Protein AF-A0A8J2VQU8-F1 (afdb_monomer_lite)

Radius of gyration: 18.58 Å; chains: 1; bounding box: 43×17×54 Å

Structure (mmCIF, N/CA/C/O backbone):
data_AF-A0A8J2VQU8-F1
#
_entry.id   AF-A0A8J2VQU8-F1
#
loop_
_atom_site.group_PDB
_atom_site.id
_atom_site.type_symbol
_atom_site.label_atom_id
_atom_site.label_alt_id
_atom_site.label_comp_id
_atom_site.label_asym_id
_atom_site.label_entity_id
_atom_site.label_seq_id
_atom_site.pdbx_PDB_ins_code
_atom_site.Cartn_x
_atom_site.Cartn_y
_atom_site.Cartn_z
_atom_site.occupancy
_atom_site.B_iso_or_equiv
_atom_site.auth_seq_id
_atom_site.auth_comp_id
_atom_site.auth_asym_id
_atom_site.auth_atom_id
_atom_site.pdbx_PDB_model_num
ATOM 1 N N . MET A 1 1 ? -9.432 -4.943 34.574 1.00 45.69 1 MET A N 1
ATOM 2 C CA . MET A 1 1 ? -10.184 -4.774 33.305 1.00 45.69 1 MET A CA 1
ATOM 3 C C . MET A 1 1 ? -10.048 -3.380 32.673 1.00 45.69 1 MET A C 1
ATOM 5 O O . MET A 1 1 ? -9.874 -3.317 31.466 1.00 45.69 1 MET A O 1
ATOM 9 N N . ALA A 1 2 ? -10.013 -2.275 33.435 1.00 52.12 2 ALA A N 1
ATOM 10 C CA . ALA A 1 2 ? -9.896 -0.908 32.885 1.00 52.12 2 ALA A CA 1
ATOM 11 C C . ALA A 1 2 ? -8.563 -0.553 32.175 1.00 52.12 2 ALA A C 1
ATOM 13 O O . ALA A 1 2 ? -8.515 0.396 31.399 1.00 52.12 2 ALA A O 1
ATOM 14 N N . ARG A 1 3 ? -7.468 -1.291 32.424 1.00 53.50 3 ARG A N 1
ATOM 15 C CA . ARG A 1 3 ? -6.201 -1.103 31.688 1.00 53.50 3 ARG A CA 1
ATOM 16 C C . ARG A 1 3 ? -6.260 -1.700 30.281 1.00 53.50 3 ARG A C 1
ATOM 18 O O . ARG A 1 3 ? -5.823 -1.051 29.340 1.00 53.50 3 ARG A O 1
ATOM 25 N N . ALA A 1 4 ? -6.856 -2.885 30.128 1.00 54.25 4 ALA A N 1
ATOM 26 C CA . ALA A 1 4 ? -6.958 -3.563 28.836 1.00 54.25 4 ALA A CA 1
ATOM 27 C C . ALA A 1 4 ? -7.749 -2.730 27.812 1.00 54.25 4 ALA A C 1
ATOM 29 O O . ALA A 1 4 ? -7.324 -2.609 26.670 1.00 54.25 4 ALA A O 1
ATOM 30 N N . SER A 1 5 ? -8.826 -2.055 28.237 1.00 59.69 5 SER A N 1
ATOM 31 C CA . SER A 1 5 ? -9.636 -1.197 27.358 1.00 59.69 5 SER A CA 1
ATOM 32 C C . SER A 1 5 ? -8.891 0.020 26.790 1.00 59.69 5 SER A C 1
ATOM 34 O O . SER A 1 5 ? -9.299 0.530 25.752 1.00 59.69 5 SER A O 1
ATOM 36 N N . ARG A 1 6 ? -7.792 0.469 27.418 1.00 62.84 6 ARG A N 1
ATOM 37 C CA . ARG A 1 6 ? -6.920 1.536 26.885 1.00 62.84 6 ARG A CA 1
ATOM 38 C C . ARG A 1 6 ? -5.767 1.014 26.029 1.00 62.84 6 ARG A C 1
ATOM 40 O O . ARG A 1 6 ? -5.268 1.751 25.187 1.00 62.84 6 ARG A O 1
ATOM 47 N N . VAL A 1 7 ? -5.355 -0.239 26.216 1.00 70.81 7 VAL A N 1
ATOM 48 C CA . VAL A 1 7 ? -4.260 -0.847 25.441 1.00 70.81 7 VAL A CA 1
ATOM 49 C C . VAL A 1 7 ? -4.698 -1.123 24.001 1.00 70.81 7 VAL A C 1
ATOM 51 O O . VAL A 1 7 ? -3.955 -0.818 23.075 1.00 70.81 7 VAL A O 1
ATOM 54 N N . TYR A 1 8 ? -5.925 -1.614 23.796 1.00 73.00 8 TYR A N 1
ATOM 55 C CA . TYR A 1 8 ? -6.462 -1.892 22.457 1.00 73.00 8 TYR A CA 1
ATOM 56 C C . TYR A 1 8 ? -6.449 -0.692 21.490 1.00 73.00 8 TYR A C 1
ATOM 58 O O . TYR A 1 8 ? -5.938 -0.854 20.383 1.00 73.00 8 TYR A O 1
ATOM 66 N N . PRO A 1 9 ? -6.946 0.510 21.852 1.00 76.00 9 PRO A N 1
ATOM 67 C CA . PRO A 1 9 ? -6.907 1.657 20.945 1.00 76.00 9 PRO A CA 1
ATOM 68 C C . PRO A 1 9 ? -5.481 2.147 20.660 1.00 76.00 9 PRO A C 1
ATOM 70 O O . PRO A 1 9 ? -5.199 2.541 19.533 1.00 76.00 9 PRO A O 1
ATOM 73 N N . ALA A 1 10 ? -4.567 2.083 21.635 1.00 80.44 10 ALA A N 1
ATOM 74 C CA . ALA A 1 10 ? -3.169 2.465 21.427 1.00 80.44 10 ALA A CA 1
ATOM 75 C C . ALA A 1 10 ? -2.445 1.505 20.467 1.00 80.44 10 ALA A C 1
ATOM 77 O O . ALA A 1 10 ? -1.717 1.941 19.577 1.00 80.44 10 ALA A O 1
ATOM 78 N N . LEU A 1 11 ? -2.688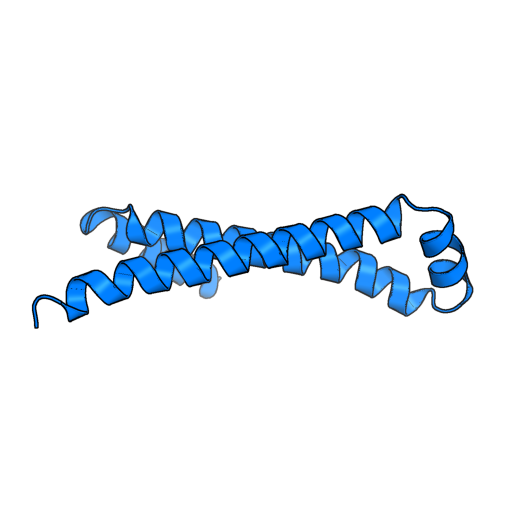 0.201 20.615 1.00 82.75 11 LEU A N 1
ATOM 79 C CA . LEU A 1 11 ? -2.113 -0.837 19.762 1.00 82.75 11 LEU A CA 1
ATOM 80 C C . LEU A 1 11 ? -2.663 -0.735 18.331 1.00 82.75 11 LEU A C 1
ATOM 82 O O . LEU A 1 11 ? -1.898 -0.787 17.371 1.00 82.75 11 LEU A O 1
ATOM 86 N N . LEU A 1 12 ? -3.970 -0.493 18.185 1.00 83.19 12 LEU A N 1
ATOM 87 C CA . LEU A 1 12 ? -4.604 -0.283 16.884 1.00 83.19 12 LEU A CA 1
ATOM 88 C C . LEU A 1 12 ? -4.041 0.954 16.178 1.00 83.19 12 LEU A C 1
ATOM 90 O O . LEU A 1 12 ? -3.745 0.888 14.991 1.00 83.19 12 LEU A O 1
ATOM 94 N N . LEU A 1 13 ? -3.820 2.052 16.905 1.00 84.88 13 LEU A N 1
ATOM 95 C CA . LEU A 1 13 ? -3.211 3.264 16.356 1.00 84.88 13 LEU A CA 1
ATOM 96 C C . LEU A 1 13 ? -1.758 3.019 15.923 1.00 84.88 13 LEU A C 1
ATOM 98 O O . LEU A 1 13 ? -1.372 3.450 14.841 1.00 84.88 13 LEU A O 1
ATOM 102 N N . HIS A 1 14 ? -0.979 2.272 16.710 1.00 87.00 14 HIS A N 1
ATOM 103 C CA . HIS A 1 14 ? 0.393 1.903 16.356 1.00 87.00 14 HIS A CA 1
ATOM 104 C C . HIS A 1 14 ? 0.459 1.044 15.084 1.00 87.00 14 HIS A C 1
ATOM 106 O O . HIS A 1 14 ? 1.205 1.375 14.165 1.00 87.00 14 HIS A O 1
ATOM 112 N N . ILE A 1 15 ? -0.367 -0.006 14.989 1.00 87.38 15 ILE A N 1
ATOM 113 C CA . ILE A 1 15 ? -0.480 -0.831 13.773 1.00 87.38 15 ILE A CA 1
ATOM 114 C C . ILE A 1 15 ? -0.886 0.037 12.582 1.00 87.38 15 ILE A C 1
ATOM 116 O O . ILE A 1 15 ? -0.326 -0.100 11.496 1.00 87.38 15 ILE A O 1
ATOM 120 N N . ASN A 1 16 ? -1.832 0.954 12.784 1.00 88.31 16 ASN A N 1
ATOM 121 C CA . ASN A 1 16 ? -2.304 1.827 11.721 1.00 88.31 16 ASN A CA 1
ATOM 122 C C . ASN A 1 16 ? -1.199 2.752 11.193 1.00 88.31 16 ASN A C 1
ATOM 124 O O . ASN A 1 16 ? -1.080 2.985 9.994 1.00 88.31 16 ASN A O 1
ATOM 128 N N . LEU A 1 17 ? -0.348 3.237 12.092 1.00 89.69 17 LEU A N 1
ATOM 129 C CA . LEU A 1 17 ? 0.790 4.081 11.751 1.00 89.69 17 LEU A CA 1
ATOM 130 C C . LEU A 1 17 ? 1.845 3.300 10.952 1.00 89.69 17 LEU A C 1
ATOM 132 O O . LEU A 1 17 ? 2.356 3.806 9.953 1.00 89.69 17 LEU A O 1
ATOM 136 N N . LEU A 1 18 ? 2.106 2.043 11.327 1.00 91.50 18 LEU A N 1
ATOM 137 C CA . LEU A 1 18 ? 2.967 1.144 10.553 1.00 91.50 18 LEU A CA 1
ATOM 138 C C . LEU A 1 18 ? 2.387 0.864 9.160 1.00 91.50 18 LEU A C 1
ATOM 140 O O . LEU A 1 18 ? 3.121 0.920 8.176 1.00 91.50 18 LEU A O 1
ATOM 144 N N . LEU A 1 19 ? 1.077 0.621 9.054 1.00 89.12 19 LEU A N 1
ATOM 145 C CA . LEU A 1 19 ? 0.396 0.410 7.771 1.00 89.12 19 LEU A CA 1
ATOM 146 C C . LEU A 1 19 ? 0.579 1.605 6.829 1.00 89.12 19 LEU A C 1
ATOM 148 O O . LEU A 1 19 ? 0.940 1.413 5.669 1.00 89.12 19 LEU A O 1
ATOM 152 N N . VAL A 1 20 ? 0.396 2.831 7.327 1.00 91.06 20 VAL A N 1
ATOM 153 C CA . VAL A 1 20 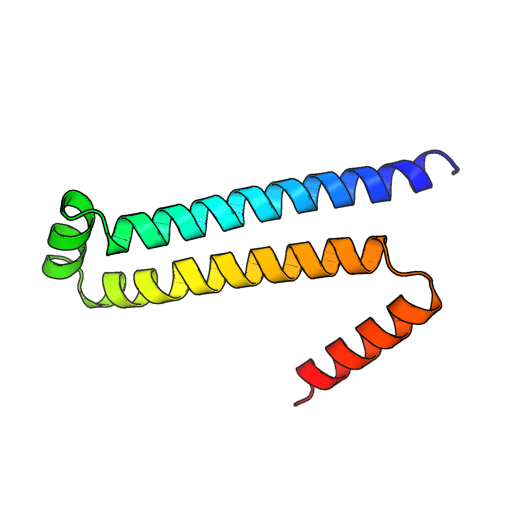? 0.603 4.057 6.536 1.00 91.06 20 VAL A CA 1
ATOM 154 C C . VAL A 1 20 ? 2.064 4.207 6.110 1.00 91.06 20 VAL A C 1
ATOM 156 O O . VAL A 1 20 ? 2.324 4.563 4.961 1.00 91.06 20 VAL A O 1
ATOM 159 N N . LEU A 1 21 ? 3.019 3.901 6.992 1.00 93.81 21 LEU A N 1
ATOM 160 C CA . LEU A 1 21 ? 4.446 3.949 6.669 1.00 93.81 21 LEU A CA 1
ATOM 161 C C . LEU A 1 21 ? 4.799 2.982 5.529 1.00 93.81 21 LEU A C 1
ATOM 163 O O . LEU A 1 21 ? 5.437 3.384 4.556 1.00 93.81 21 LEU A O 1
ATOM 167 N N . PHE A 1 22 ? 4.353 1.726 5.619 1.00 91.00 22 PHE A N 1
ATOM 168 C CA . PHE A 1 22 ? 4.583 0.729 4.571 1.00 91.00 22 PHE A CA 1
ATOM 169 C C . PHE A 1 22 ? 3.885 1.097 3.263 1.00 91.00 22 PHE A C 1
ATOM 171 O O . PHE A 1 22 ? 4.476 0.952 2.193 1.00 91.00 22 PHE A O 1
ATOM 178 N N . ALA A 1 23 ? 2.663 1.620 3.336 1.00 90.81 23 ALA A N 1
ATOM 179 C CA . ALA A 1 23 ? 1.943 2.096 2.165 1.00 90.81 23 ALA A CA 1
ATOM 180 C C . ALA A 1 23 ? 2.698 3.235 1.460 1.00 90.81 23 ALA A C 1
ATOM 182 O O . ALA A 1 23 ? 2.888 3.197 0.244 1.00 90.81 23 ALA A O 1
ATOM 183 N N . GLY A 1 24 ? 3.202 4.209 2.225 1.00 89.19 24 GLY A N 1
ATOM 184 C CA . GLY A 1 24 ? 4.039 5.292 1.713 1.00 89.19 24 GLY A CA 1
ATOM 185 C C . GLY A 1 24 ? 5.331 4.781 1.076 1.00 89.19 24 GLY A C 1
ATOM 186 O O . GLY A 1 24 ? 5.681 5.211 -0.021 1.00 89.19 24 GLY A O 1
ATOM 187 N N . ALA A 1 25 ? 6.003 3.812 1.703 1.00 90.69 25 ALA A N 1
ATOM 188 C CA . ALA A 1 25 ? 7.201 3.186 1.148 1.00 90.69 25 ALA A CA 1
ATOM 189 C C . ALA A 1 25 ? 6.918 2.460 -0.178 1.00 90.69 25 ALA A C 1
ATOM 191 O O . ALA A 1 25 ? 7.687 2.608 -1.131 1.00 90.69 25 ALA A O 1
ATOM 192 N N . MET A 1 26 ? 5.801 1.730 -0.286 1.00 89.50 26 MET A N 1
ATOM 193 C CA . MET A 1 26 ? 5.399 1.089 -1.543 1.00 89.50 26 MET A CA 1
ATOM 194 C C . MET A 1 26 ? 5.109 2.112 -2.641 1.00 89.50 26 MET A C 1
ATOM 196 O O . MET A 1 26 ? 5.572 1.940 -3.767 1.00 89.50 26 MET A O 1
ATOM 200 N N . LEU A 1 27 ? 4.400 3.198 -2.324 1.00 89.50 27 LEU A N 1
ATOM 201 C CA . LEU A 1 27 ? 4.108 4.261 -3.288 1.00 89.50 27 LEU A CA 1
ATOM 202 C C . LEU A 1 27 ? 5.370 5.005 -3.731 1.00 89.50 27 LEU A C 1
ATOM 204 O O . LEU A 1 27 ? 5.537 5.261 -4.921 1.00 89.50 27 LEU A O 1
ATOM 208 N N . ALA A 1 28 ? 6.287 5.296 -2.809 1.00 89.00 28 ALA A N 1
ATOM 209 C CA . ALA A 1 28 ? 7.578 5.897 -3.132 1.00 89.00 28 ALA A CA 1
ATOM 210 C C . ALA A 1 28 ? 8.429 4.965 -4.009 1.00 89.00 28 ALA A C 1
ATOM 212 O O . ALA A 1 28 ? 9.071 5.415 -4.956 1.00 89.00 28 ALA A O 1
ATOM 213 N N . THR A 1 29 ? 8.386 3.658 -3.745 1.00 86.94 29 THR A N 1
ATOM 214 C CA . THR A 1 29 ? 9.081 2.647 -4.551 1.00 86.94 29 THR A CA 1
ATOM 215 C C . THR A 1 29 ? 8.467 2.535 -5.947 1.00 86.94 29 THR A C 1
ATOM 217 O O . THR A 1 29 ? 9.200 2.532 -6.933 1.00 86.94 29 THR A O 1
ATOM 220 N N . ALA A 1 30 ? 7.134 2.530 -6.055 1.00 87.00 30 ALA A N 1
ATOM 221 C CA . ALA A 1 30 ? 6.418 2.566 -7.331 1.00 87.00 30 ALA A CA 1
ATOM 222 C C . ALA A 1 30 ? 6.760 3.825 -8.138 1.00 87.00 30 ALA A C 1
ATOM 224 O O . ALA A 1 30 ? 7.008 3.751 -9.341 1.00 87.00 30 ALA A O 1
ATOM 225 N N . ALA A 1 31 ? 6.803 4.978 -7.466 1.00 86.69 31 ALA A N 1
ATOM 226 C CA . ALA A 1 31 ? 7.191 6.240 -8.068 1.00 86.69 31 ALA A CA 1
ATOM 227 C C . ALA A 1 31 ? 8.634 6.171 -8.580 1.00 86.69 31 ALA A C 1
ATOM 229 O O . ALA A 1 31 ? 8.897 6.470 -9.743 1.00 86.69 31 ALA A O 1
ATOM 230 N N . ARG A 1 32 ? 9.568 5.683 -7.762 1.00 85.00 32 ARG A N 1
ATOM 231 C CA . ARG A 1 32 ? 10.965 5.521 -8.167 1.00 85.00 32 ARG A CA 1
ATOM 232 C C . ARG A 1 32 ? 11.112 4.586 -9.370 1.00 85.00 32 ARG A C 1
ATOM 234 O O . ARG A 1 32 ? 11.778 4.948 -10.325 1.00 85.00 32 ARG A O 1
ATOM 241 N N . LEU A 1 33 ? 10.418 3.450 -9.389 1.00 81.75 33 LEU A N 1
ATOM 242 C CA . LEU A 1 33 ? 10.397 2.516 -10.528 1.00 81.75 33 LEU A CA 1
ATOM 243 C C . LEU A 1 33 ? 9.882 3.134 -11.838 1.00 81.75 33 LEU A C 1
ATOM 245 O O . LEU A 1 33 ? 10.148 2.604 -12.918 1.00 81.75 33 LEU A O 1
ATOM 249 N N . LYS A 1 34 ? 9.117 4.224 -11.755 1.00 80.75 34 LYS A N 1
ATOM 250 C CA . LYS A 1 34 ? 8.510 4.888 -12.910 1.00 80.75 34 LYS A CA 1
ATOM 251 C C . LYS A 1 34 ? 9.241 6.162 -13.335 1.00 80.75 34 LYS A C 1
ATOM 253 O O . LYS A 1 34 ? 9.221 6.484 -14.518 1.00 80.75 34 LYS A O 1
ATOM 258 N N . TRP A 1 35 ? 9.878 6.865 -12.397 1.00 79.75 35 TRP A N 1
ATOM 259 C CA . TRP A 1 35 ? 10.536 8.156 -12.634 1.00 79.75 35 TRP A CA 1
ATOM 260 C C . TRP A 1 35 ? 12.069 8.124 -12.549 1.00 79.75 35 TRP A C 1
ATOM 262 O O . TRP A 1 35 ? 12.698 9.049 -13.052 1.00 79.75 35 TRP A O 1
ATOM 272 N N . ASP A 1 36 ? 12.688 7.098 -11.954 1.00 83.94 36 ASP A N 1
ATOM 273 C CA . ASP A 1 36 ? 14.149 6.970 -11.870 1.00 83.94 36 ASP A CA 1
ATOM 274 C C . ASP A 1 36 ? 14.687 6.203 -13.095 1.00 83.94 36 ASP A C 1
ATOM 276 O O . ASP A 1 36 ? 14.483 4.986 -13.193 1.00 83.94 36 ASP A O 1
ATOM 280 N N . PRO A 1 37 ? 15.383 6.868 -14.038 1.00 75.75 37 PRO A N 1
ATOM 281 C CA . PRO A 1 37 ? 15.865 6.233 -15.264 1.00 75.75 37 PRO A CA 1
ATOM 282 C C . PRO A 1 37 ? 16.877 5.113 -14.986 1.00 75.75 37 PRO A C 1
ATOM 284 O O . PRO A 1 37 ? 16.952 4.160 -15.759 1.00 75.75 37 PRO A O 1
ATOM 287 N N . SER A 1 38 ? 17.606 5.182 -13.866 1.00 81.06 38 SER A N 1
ATOM 288 C CA . SER A 1 38 ? 18.601 4.172 -13.488 1.00 81.06 38 SER A CA 1
ATOM 289 C C . SER A 1 38 ? 17.979 2.831 -13.085 1.00 81.06 38 SER A C 1
ATOM 291 O O . SER A 1 38 ? 18.591 1.788 -13.292 1.00 81.06 38 SER A O 1
ATOM 293 N N . ALA A 1 39 ? 16.751 2.847 -12.559 1.00 71.88 39 ALA A N 1
ATOM 294 C CA . ALA A 1 39 ? 16.001 1.651 -12.182 1.00 71.88 39 ALA A CA 1
ATOM 295 C C . ALA A 1 39 ? 15.013 1.219 -13.278 1.00 71.88 39 ALA A C 1
ATOM 297 O O . ALA A 1 39 ? 14.820 0.028 -13.513 1.00 71.88 39 ALA A O 1
ATOM 298 N N . TYR A 1 40 ? 14.409 2.186 -13.972 1.00 74.44 40 TYR A N 1
ATOM 299 C CA . TYR A 1 40 ? 13.417 1.965 -15.022 1.00 74.44 40 TYR A CA 1
ATOM 300 C C . TYR A 1 40 ? 13.983 1.242 -16.250 1.00 74.44 40 TYR A C 1
ATOM 302 O O . TYR A 1 40 ? 13.410 0.249 -16.696 1.00 74.44 40 TYR A O 1
ATOM 310 N N . ILE A 1 41 ? 15.098 1.737 -16.800 1.00 75.62 41 ILE A N 1
ATOM 311 C CA . ILE A 1 41 ? 15.685 1.224 -18.047 1.00 75.62 41 ILE A CA 1
ATOM 312 C C . ILE A 1 41 ? 16.087 -0.255 -17.912 1.00 75.62 41 ILE A C 1
ATOM 314 O O . ILE A 1 41 ? 15.601 -1.056 -18.711 1.00 75.62 41 ILE A O 1
ATOM 318 N N . PRO A 1 42 ? 16.885 -0.676 -16.908 1.00 77.62 42 PRO A N 1
ATOM 319 C CA . PRO A 1 42 ? 17.261 -2.083 -16.791 1.00 77.62 42 PRO A CA 1
ATOM 320 C C . PRO A 1 42 ? 16.055 -2.982 -16.500 1.00 77.62 42 PRO A C 1
ATOM 322 O O . PRO A 1 42 ? 15.939 -4.049 -17.095 1.00 77.62 42 PRO A O 1
ATOM 325 N N . ALA A 1 43 ? 15.118 -2.555 -15.645 1.00 73.75 43 ALA A N 1
ATOM 326 C CA . ALA A 1 43 ? 13.949 -3.366 -15.310 1.00 73.75 43 ALA A CA 1
ATOM 327 C C . ALA A 1 43 ? 13.029 -3.601 -16.521 1.00 73.75 43 ALA A C 1
ATOM 329 O O . ALA A 1 43 ? 12.495 -4.697 -16.693 1.00 73.75 43 ALA A O 1
ATOM 330 N N . ARG A 1 44 ? 12.867 -2.592 -17.384 1.00 75.00 44 ARG A N 1
ATOM 331 C CA . ARG A 1 44 ? 12.054 -2.699 -18.599 1.00 75.00 44 ARG A CA 1
ATOM 332 C C . ARG A 1 44 ? 12.694 -3.590 -19.664 1.00 75.00 44 ARG A C 1
ATOM 334 O O . ARG A 1 44 ? 11.962 -4.317 -20.328 1.00 75.00 44 ARG A O 1
ATOM 341 N N . GLU A 1 45 ? 14.013 -3.518 -19.830 1.00 79.56 45 GLU A N 1
ATOM 342 C CA . GLU A 1 45 ? 14.739 -4.257 -20.873 1.00 79.56 45 GLU A CA 1
ATOM 343 C C . GLU A 1 45 ? 14.990 -5.726 -20.491 1.00 79.56 45 GLU A C 1
ATOM 345 O O . GLU A 1 45 ? 14.855 -6.609 -21.333 1.00 79.56 45 GLU A O 1
ATOM 350 N N . LEU A 1 46 ? 15.304 -6.014 -19.222 1.00 81.50 46 LEU A N 1
ATOM 351 C CA . LEU A 1 46 ? 15.584 -7.380 -18.759 1.00 81.50 46 LEU A CA 1
ATOM 352 C C . LEU A 1 46 ? 14.307 -8.187 -18.480 1.00 81.50 46 LEU A C 1
ATOM 354 O O . LEU A 1 46 ? 14.258 -9.378 -18.779 1.00 81.50 46 LEU A O 1
ATOM 358 N N . LEU A 1 47 ? 13.283 -7.563 -17.883 1.00 83.44 47 LEU A N 1
ATOM 359 C CA . LEU A 1 47 ? 12.108 -8.258 -17.335 1.00 83.44 47 LEU A CA 1
ATOM 360 C C . LEU A 1 47 ? 10.806 -7.478 -17.623 1.00 83.44 47 LEU A C 1
ATOM 362 O O . LEU A 1 47 ? 10.115 -7.016 -16.711 1.00 83.44 47 LEU A O 1
ATOM 366 N N . PRO A 1 48 ? 10.406 -7.334 -18.901 1.00 80.56 48 PRO A N 1
ATOM 367 C CA . PRO A 1 48 ? 9.319 -6.440 -19.309 1.00 80.56 48 PRO A CA 1
ATOM 368 C C . PRO A 1 48 ? 7.936 -6.832 -18.773 1.00 80.56 48 PRO A C 1
ATOM 370 O O . PRO A 1 48 ? 7.072 -5.966 -18.624 1.00 80.56 48 PRO A O 1
ATOM 373 N N . ALA A 1 49 ? 7.690 -8.123 -18.532 1.00 83.12 49 ALA A N 1
ATOM 374 C CA . ALA A 1 49 ? 6.425 -8.610 -17.981 1.00 83.12 49 ALA A CA 1
ATOM 375 C C . ALA A 1 49 ? 6.338 -8.352 -16.469 1.00 83.12 49 ALA A C 1
ATOM 377 O O . ALA A 1 49 ? 5.329 -7.838 -15.985 1.00 83.12 49 ALA A O 1
ATOM 378 N N . GLU A 1 50 ? 7.419 -8.641 -15.745 1.00 83.88 50 GLU A N 1
ATOM 379 C CA . GLU A 1 50 ? 7.515 -8.442 -14.296 1.00 83.88 50 GLU A CA 1
ATOM 380 C C . GLU A 1 50 ? 7.547 -6.957 -13.933 1.00 83.88 50 GLU A C 1
ATOM 382 O O . GLU A 1 50 ? 6.934 -6.537 -12.957 1.00 83.88 50 GLU A O 1
ATOM 387 N N . TYR A 1 51 ? 8.176 -6.124 -14.767 1.00 82.50 51 TYR A N 1
ATOM 388 C CA . TYR A 1 51 ? 8.127 -4.676 -14.608 1.00 82.50 51 TYR A CA 1
ATOM 389 C C . TYR A 1 51 ? 6.692 -4.143 -14.703 1.00 82.50 51 TYR A C 1
ATOM 391 O O . TYR A 1 51 ? 6.273 -3.338 -13.874 1.00 82.50 51 TYR A O 1
ATOM 399 N N . ARG A 1 52 ? 5.908 -4.602 -15.691 1.00 81.69 52 ARG A N 1
ATOM 400 C CA . ARG A 1 52 ? 4.508 -4.174 -15.853 1.00 81.69 52 ARG A CA 1
ATOM 401 C C . ARG A 1 52 ? 3.641 -4.621 -14.682 1.00 81.69 52 ARG A C 1
ATOM 403 O O . ARG A 1 52 ? 2.830 -3.829 -14.206 1.00 81.69 52 ARG A O 1
ATOM 410 N N . SER A 1 53 ? 3.812 -5.857 -14.213 1.00 85.12 53 SER A N 1
ATOM 411 C CA . SER A 1 53 ? 3.065 -6.345 -13.054 1.00 85.12 53 SER A CA 1
ATOM 412 C C . SER A 1 53 ? 3.452 -5.572 -11.794 1.00 85.12 53 SER A C 1
ATOM 414 O O . SER A 1 53 ? 2.569 -5.058 -11.115 1.00 85.12 53 SER A O 1
ATOM 416 N N . ALA A 1 54 ? 4.743 -5.370 -11.529 1.00 82.62 54 ALA A N 1
ATOM 417 C CA . ALA A 1 54 ? 5.228 -4.584 -10.398 1.00 82.62 54 ALA A CA 1
ATOM 418 C C . ALA A 1 54 ? 4.726 -3.130 -10.448 1.00 82.62 54 ALA A C 1
ATOM 420 O O . ALA A 1 54 ? 4.221 -2.619 -9.448 1.00 82.62 54 ALA A O 1
ATOM 421 N N . ALA A 1 55 ? 4.773 -2.485 -11.617 1.00 82.75 55 ALA A N 1
ATOM 422 C CA . ALA A 1 55 ? 4.311 -1.112 -11.815 1.00 82.75 55 ALA A CA 1
ATOM 423 C C . ALA A 1 55 ? 2.808 -0.921 -11.545 1.00 82.75 55 ALA A C 1
ATOM 425 O O . ALA A 1 55 ? 2.391 0.198 -11.253 1.00 82.75 55 ALA A O 1
ATOM 426 N N . CYS A 1 56 ? 2.000 -1.982 -11.623 1.00 85.12 56 CYS A N 1
ATOM 427 C CA . CYS A 1 56 ? 0.583 -1.960 -11.257 1.00 85.12 56 CYS A CA 1
ATOM 428 C C . CYS A 1 56 ? 0.341 -2.423 -9.813 1.00 85.12 56 CYS A C 1
ATOM 430 O O . CYS A 1 56 ? -0.438 -1.802 -9.092 1.00 85.12 56 CYS A O 1
ATOM 432 N N . VAL A 1 57 ? 1.018 -3.485 -9.373 1.00 87.19 57 VAL A N 1
ATOM 433 C CA . VAL A 1 57 ? 0.799 -4.114 -8.064 1.00 87.19 57 VAL A CA 1
ATOM 434 C C . VAL A 1 57 ? 1.312 -3.240 -6.925 1.00 87.19 57 VAL A C 1
ATOM 436 O O . VAL A 1 57 ? 0.595 -3.070 -5.946 1.00 87.19 57 VAL A O 1
ATOM 439 N N . LEU A 1 58 ? 2.499 -2.635 -7.042 1.00 87.19 58 LEU A N 1
ATOM 440 C CA . LEU A 1 58 ? 3.050 -1.755 -6.002 1.00 87.19 58 LEU A CA 1
ATOM 441 C C . LEU A 1 58 ? 2.135 -0.559 -5.676 1.00 87.19 58 LEU A C 1
ATOM 443 O O . LEU A 1 58 ? 1.841 -0.356 -4.496 1.00 87.19 58 LEU A O 1
ATOM 447 N N . PRO A 1 59 ? 1.639 0.225 -6.658 1.00 87.50 59 PRO A N 1
ATOM 448 C CA . PRO A 1 59 ? 0.726 1.316 -6.345 1.00 87.50 59 PRO A CA 1
ATOM 449 C C . PRO A 1 59 ? -0.655 0.828 -5.904 1.00 87.50 59 PRO A C 1
ATOM 451 O O . PRO A 1 59 ? -1.228 1.425 -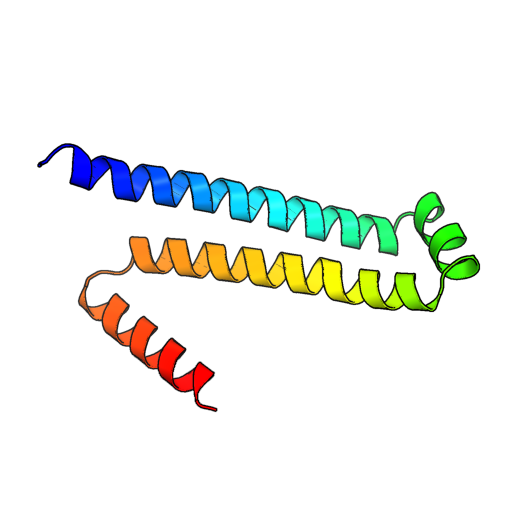4.995 1.00 87.50 59 PRO A O 1
ATOM 454 N N . ALA A 1 60 ? -1.179 -0.261 -6.477 1.00 88.19 60 ALA A N 1
ATOM 455 C CA . ALA A 1 60 ? -2.459 -0.825 -6.047 1.00 88.19 60 ALA A CA 1
ATOM 456 C C . ALA A 1 60 ? -2.408 -1.311 -4.588 1.00 88.19 60 ALA A C 1
ATOM 458 O O . ALA A 1 60 ? -3.288 -0.978 -3.796 1.00 88.19 60 ALA A O 1
ATOM 459 N N . ALA A 1 61 ? -1.349 -2.030 -4.208 1.00 86.69 61 ALA A N 1
ATOM 460 C CA . ALA A 1 61 ? -1.127 -2.493 -2.842 1.00 86.69 61 ALA A CA 1
ATOM 461 C C . ALA A 1 61 ? -0.910 -1.320 -1.873 1.00 86.69 61 ALA A C 1
ATOM 463 O O . ALA A 1 61 ? -1.510 -1.293 -0.800 1.00 86.69 61 ALA A O 1
ATOM 464 N N . GLY A 1 62 ? -0.122 -0.313 -2.267 1.00 87.06 62 GLY A N 1
ATOM 465 C CA . GLY A 1 62 ? 0.074 0.903 -1.476 1.00 87.06 62 GLY A CA 1
ATOM 466 C C . GLY A 1 62 ? -1.234 1.662 -1.222 1.00 87.06 62 GLY A C 1
ATOM 467 O O . GLY A 1 62 ? -1.528 2.029 -0.086 1.00 87.06 62 GLY A O 1
ATOM 468 N N . LEU A 1 63 ? -2.068 1.845 -2.249 1.00 88.06 63 LEU A N 1
ATOM 469 C CA . LEU A 1 63 ? -3.376 2.493 -2.105 1.00 88.06 63 LEU A CA 1
ATOM 470 C C . LEU A 1 63 ? -4.345 1.660 -1.260 1.00 88.06 63 LEU A C 1
ATOM 472 O O . LEU A 1 63 ? -5.043 2.224 -0.420 1.00 88.06 63 LEU A O 1
ATOM 476 N N . ALA A 1 64 ? -4.360 0.335 -1.420 1.00 88.06 64 ALA A N 1
ATOM 477 C CA . ALA A 1 64 ? -5.189 -0.553 -0.608 1.00 88.06 64 ALA A CA 1
ATOM 478 C C . ALA A 1 64 ? -4.825 -0.474 0.884 1.00 88.06 64 ALA A C 1
ATOM 480 O O . ALA A 1 64 ? -5.715 -0.388 1.731 1.00 88.06 64 ALA A O 1
ATOM 481 N N . LEU A 1 65 ? -3.529 -0.432 1.214 1.00 87.25 65 LEU A N 1
ATOM 482 C CA . LEU A 1 65 ? -3.057 -0.270 2.592 1.00 87.25 65 LEU A CA 1
ATOM 483 C C . LEU A 1 65 ? -3.405 1.109 3.169 1.00 87.25 65 LEU A C 1
ATOM 485 O O . LEU A 1 65 ? -3.837 1.187 4.319 1.00 87.25 65 LEU A O 1
ATOM 489 N N . LEU A 1 66 ? -3.282 2.186 2.382 1.00 87.38 66 LEU A N 1
ATOM 490 C CA . LEU A 1 66 ? -3.735 3.522 2.796 1.00 87.38 66 LEU A CA 1
ATOM 491 C C . LEU A 1 66 ? -5.236 3.546 3.085 1.00 87.38 66 LEU A C 1
ATOM 493 O O . LEU A 1 66 ? -5.663 4.120 4.086 1.00 87.38 66 LEU A O 1
ATOM 497 N N . LEU A 1 67 ? -6.034 2.916 2.224 1.00 86.50 67 LEU A N 1
ATOM 498 C CA . LEU A 1 67 ? -7.485 2.869 2.355 1.00 86.50 67 LEU A CA 1
ATOM 499 C C . LEU A 1 67 ? -7.885 2.063 3.594 1.00 86.50 67 LEU A C 1
ATOM 501 O O . LEU A 1 67 ? -8.692 2.532 4.395 1.00 86.50 67 LEU A O 1
ATOM 505 N N . LEU A 1 68 ? -7.245 0.913 3.822 1.00 84.06 68 LEU A N 1
ATOM 506 C CA . LEU A 1 68 ? -7.418 0.121 5.038 1.00 84.06 68 LEU A CA 1
ATOM 507 C C . LEU A 1 68 ? -7.071 0.931 6.292 1.00 84.06 68 LEU A C 1
ATOM 509 O O . LEU A 1 68 ? -7.816 0.899 7.273 1.00 84.06 68 LEU A O 1
ATOM 513 N N . ALA A 1 69 ? -5.983 1.700 6.249 1.00 85.69 69 ALA A N 1
ATOM 514 C CA . ALA A 1 69 ? -5.574 2.522 7.374 1.00 85.69 69 ALA A CA 1
ATOM 515 C C . ALA A 1 69 ? -6.565 3.662 7.672 1.00 85.69 69 ALA A C 1
ATOM 517 O O . ALA A 1 69 ? -6.875 3.969 8.831 1.00 85.69 69 ALA A O 1
ATOM 518 N N . HIS A 1 70 ? -7.122 4.260 6.619 1.00 84.75 70 HIS A N 1
ATOM 519 C CA . HIS A 1 70 ? -8.168 5.271 6.727 1.00 84.75 70 HIS A CA 1
ATOM 520 C C . HIS A 1 70 ? -9.470 4.683 7.286 1.00 84.75 70 HIS A C 1
ATOM 522 O O . HIS A 1 70 ? -10.106 5.281 8.157 1.00 84.75 70 HIS A O 1
ATOM 528 N N . LEU A 1 71 ? -9.848 3.479 6.853 1.00 82.88 71 LEU A N 1
ATOM 529 C CA . LEU A 1 71 ? -11.007 2.756 7.380 1.00 82.88 71 LEU A CA 1
ATOM 530 C C . LEU A 1 71 ? -10.830 2.391 8.860 1.00 82.88 71 LEU A C 1
ATOM 532 O O . LEU A 1 71 ? -11.758 2.550 9.649 1.00 82.88 71 LEU A O 1
ATOM 536 N N . ALA A 1 72 ? -9.633 1.968 9.271 1.00 81.62 72 ALA A N 1
ATOM 537 C CA . ALA A 1 72 ? -9.335 1.676 10.671 1.00 81.62 72 ALA A CA 1
ATOM 538 C C . ALA A 1 72 ? -9.426 2.932 11.555 1.00 81.62 72 ALA A C 1
ATOM 540 O O . ALA A 1 72 ? -10.000 2.886 12.646 1.00 81.62 72 ALA A O 1
ATOM 541 N N . LEU A 1 73 ? -8.911 4.069 11.071 1.00 81.06 73 LEU A N 1
ATOM 542 C CA . LEU A 1 73 ? -8.987 5.342 11.789 1.00 81.06 73 LEU A CA 1
ATOM 543 C C . LEU A 1 73 ? -10.431 5.846 11.885 1.00 81.06 73 LEU A C 1
ATOM 545 O O . LEU A 1 73 ? -10.898 6.182 12.971 1.00 81.06 73 LEU A O 1
ATOM 549 N N . THR A 1 74 ? -11.164 5.843 10.771 1.00 79.50 74 THR A N 1
ATOM 550 C CA . THR A 1 74 ? -12.578 6.243 10.752 1.00 79.50 74 THR A CA 1
ATOM 551 C C . THR A 1 74 ? -13.426 5.339 11.642 1.00 79.50 74 THR A C 1
ATOM 553 O O . THR A 1 74 ? -14.267 5.853 12.372 1.00 79.50 74 THR A O 1
ATOM 556 N N . ALA A 1 75 ? -13.176 4.028 11.689 1.00 74.38 75 ALA A N 1
ATOM 557 C CA . ALA A 1 75 ? -13.859 3.115 12.607 1.00 74.38 75 ALA A CA 1
ATOM 558 C C . ALA A 1 75 ? -13.586 3.427 14.090 1.00 74.38 75 ALA A C 1
ATOM 560 O O . ALA A 1 75 ? -14.480 3.239 14.916 1.00 74.38 75 ALA A O 1
ATOM 561 N N . LEU A 1 76 ? -12.386 3.913 14.427 1.00 74.44 76 LEU A N 1
ATOM 562 C CA . LEU A 1 76 ? -12.021 4.326 15.786 1.00 74.44 76 LEU A CA 1
ATOM 563 C C . LEU A 1 76 ? -12.648 5.680 16.165 1.00 74.44 76 LEU A C 1
ATOM 565 O O . LEU A 1 76 ? -13.030 5.882 17.316 1.00 74.44 76 LEU A O 1
ATOM 569 N N . SER A 1 77 ? -12.773 6.598 15.203 1.00 70.81 77 SER A N 1
ATOM 570 C CA . SER A 1 77 ? -13.371 7.928 15.391 1.00 70.81 77 SER A CA 1
ATOM 571 C C . SER A 1 77 ? -14.902 7.945 15.267 1.00 70.81 77 SER A C 1
ATOM 573 O O . SER A 1 77 ? -15.551 8.876 15.749 1.00 70.81 77 SER A O 1
ATOM 575 N N . CYS A 1 78 ? -15.505 6.937 14.632 1.00 66.06 78 CYS A N 1
ATOM 576 C CA . CYS A 1 78 ? -16.952 6.839 14.480 1.00 66.06 78 CYS A CA 1
ATOM 577 C C . CYS A 1 78 ? -17.631 6.529 15.819 1.00 66.06 78 CYS A C 1
ATOM 579 O O . CYS A 1 78 ? -17.367 5.516 16.467 1.00 66.06 78 CYS A O 1
ATOM 581 N N . ARG A 1 79 ? -18.596 7.375 16.196 1.00 61.50 79 ARG A N 1
ATOM 582 C CA . ARG A 1 79 ? -19.549 7.090 17.277 1.00 61.50 79 ARG A CA 1
ATOM 583 C C . ARG A 1 79 ? -20.327 5.788 16.968 1.00 61.50 79 ARG A C 1
ATOM 585 O O . ARG A 1 79 ? -20.494 5.436 15.798 1.00 61.50 79 ARG A O 1
ATOM 592 N N . PRO A 1 80 ? -20.859 5.074 17.981 1.00 61.88 80 PRO A N 1
ATOM 593 C CA . PRO A 1 80 ? -21.562 3.797 17.798 1.00 61.88 80 PRO A CA 1
ATOM 594 C C . PRO A 1 80 ? -22.627 3.737 16.676 1.00 61.88 80 PRO A C 1
ATOM 596 O O . PRO A 1 80 ? -22.704 2.685 16.035 1.00 61.88 80 PRO A O 1
ATOM 599 N N . PRO A 1 81 ? -23.415 4.793 16.362 1.00 58.84 81 PRO A N 1
ATOM 600 C CA . PRO A 1 81 ? -24.354 4.736 15.237 1.00 58.84 81 PRO A CA 1
ATOM 601 C C . PRO A 1 81 ? -23.672 4.731 13.856 1.00 58.84 81 PRO A C 1
ATOM 603 O O . PRO A 1 81 ? -24.125 4.019 12.964 1.00 58.84 81 PRO A O 1
ATOM 606 N N . THR A 1 82 ? -22.557 5.441 13.667 1.00 61.19 82 THR A N 1
ATOM 607 C CA . THR A 1 82 ? -21.852 5.522 12.373 1.00 61.19 82 THR A CA 1
ATOM 608 C C . THR A 1 82 ? -21.102 4.232 12.041 1.00 61.19 82 THR A C 1
ATOM 610 O O . THR A 1 82 ? -21.015 3.849 10.877 1.00 61.19 82 THR A O 1
ATOM 613 N N . ARG A 1 83 ? -20.639 3.498 13.063 1.00 61.09 83 ARG A N 1
ATOM 614 C CA . ARG A 1 83 ? -20.005 2.178 12.900 1.00 61.09 83 ARG A CA 1
ATOM 615 C C . ARG A 1 83 ? -20.960 1.140 12.293 1.00 61.09 83 ARG A C 1
ATOM 617 O O . ARG A 1 83 ? -20.519 0.308 11.510 1.00 61.09 83 ARG A O 1
ATOM 624 N N . ARG A 1 84 ? -22.262 1.203 12.609 1.00 64.38 84 ARG A N 1
ATOM 625 C CA . ARG A 1 84 ? -23.282 0.334 11.987 1.00 64.38 84 ARG A CA 1
ATOM 626 C C . ARG A 1 84 ? -23.478 0.654 10.508 1.00 64.38 84 ARG A C 1
ATOM 628 O O . ARG A 1 84 ? -23.544 -0.267 9.707 1.00 64.38 84 ARG A O 1
ATOM 635 N N . VAL A 1 85 ? -23.517 1.936 10.150 1.00 66.38 85 VAL A N 1
ATOM 636 C CA . VAL A 1 85 ? -23.669 2.367 8.751 1.00 66.38 85 VAL A CA 1
ATOM 637 C C . VAL A 1 85 ? -22.454 1.953 7.920 1.00 66.38 85 VAL A C 1
ATOM 639 O O . VAL A 1 85 ? -22.622 1.393 6.844 1.00 66.38 85 VAL A O 1
ATOM 642 N N . LEU A 1 86 ? -21.237 2.136 8.446 1.00 63.38 86 LEU A N 1
ATOM 643 C CA . LEU A 1 86 ? -20.012 1.728 7.752 1.00 63.38 86 LEU A CA 1
ATOM 644 C C . LEU A 1 86 ? -19.953 0.205 7.528 1.00 63.38 86 LEU A C 1
ATOM 646 O O . LEU A 1 86 ? -19.568 -0.239 6.452 1.00 63.38 86 LEU A O 1
ATOM 650 N N . LEU A 1 87 ? -20.378 -0.593 8.51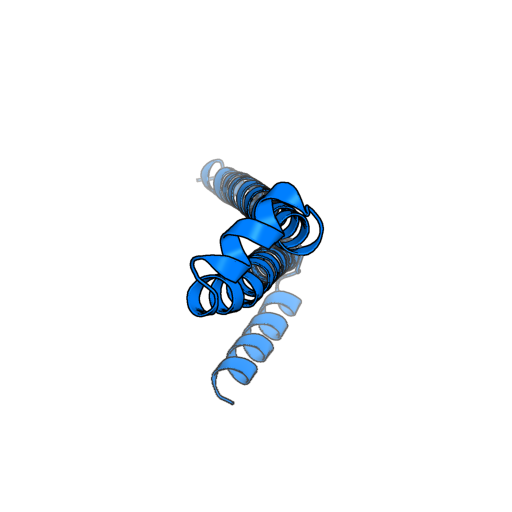7 1.00 70.44 87 LEU A N 1
ATOM 651 C CA . LEU A 1 87 ? -20.445 -2.055 8.397 1.00 70.44 87 LEU A CA 1
ATOM 652 C C . LEU A 1 87 ? -21.468 -2.508 7.348 1.00 70.44 87 LEU A C 1
ATOM 654 O O . LEU A 1 87 ? -21.169 -3.416 6.580 1.00 70.44 87 LEU A O 1
ATOM 658 N N . VAL A 1 88 ? -22.634 -1.858 7.275 1.00 74.25 88 VAL A N 1
ATOM 659 C CA . VAL A 1 88 ? -23.655 -2.148 6.252 1.00 74.25 88 VAL A CA 1
ATOM 660 C C . VAL A 1 88 ? -23.144 -1.802 4.854 1.00 74.25 88 VAL A C 1
ATOM 662 O O . VAL A 1 88 ? -23.321 -2.592 3.935 1.00 74.25 88 VAL A O 1
ATOM 665 N N . VAL A 1 89 ? -22.465 -0.664 4.688 1.00 73.00 89 VAL A N 1
ATOM 666 C CA . VAL A 1 89 ? -21.896 -0.261 3.391 1.00 73.00 89 VAL A CA 1
ATOM 667 C C . VAL A 1 89 ? -20.815 -1.243 2.936 1.00 73.00 89 VAL A C 1
ATOM 669 O O . VAL A 1 89 ? -20.877 -1.710 1.804 1.00 73.00 89 VAL A O 1
ATOM 672 N N . VAL A 1 90 ? -19.883 -1.616 3.820 1.00 72.75 90 VAL A N 1
ATOM 673 C CA . VAL A 1 90 ? -18.819 -2.589 3.510 1.00 72.75 90 VAL A CA 1
ATOM 674 C C . VAL A 1 90 ? -19.400 -3.960 3.159 1.00 72.75 90 VAL A C 1
ATOM 676 O O . VAL A 1 90 ? -18.971 -4.578 2.185 1.00 72.75 90 VAL A O 1
ATOM 679 N N . GLN A 1 91 ? -20.400 -4.425 3.912 1.00 73.56 91 GLN A N 1
ATOM 680 C CA . GLN A 1 91 ? -21.088 -5.683 3.627 1.00 73.56 91 GLN A CA 1
ATOM 681 C C . GLN A 1 91 ? -21.780 -5.647 2.259 1.00 73.56 91 GLN A C 1
ATOM 683 O O . GLN A 1 91 ? -21.696 -6.616 1.511 1.00 73.56 91 GLN A O 1
ATOM 688 N N . ASN A 1 92 ? -22.407 -4.525 1.90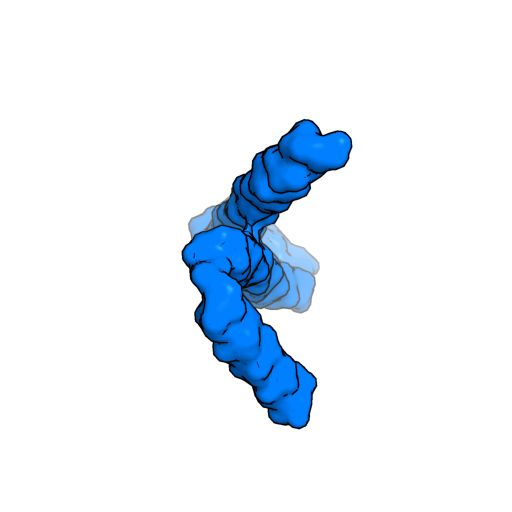3 1.00 68.69 92 ASN A N 1
ATOM 689 C CA . ASN A 1 92 ? -23.110 -4.382 0.632 1.00 68.69 92 ASN A CA 1
ATOM 690 C C . ASN A 1 92 ? -22.152 -4.320 -0.571 1.00 68.69 92 ASN A C 1
ATOM 692 O O . ASN A 1 92 ? -22.472 -4.850 -1.624 1.00 68.69 92 ASN A O 1
ATOM 696 N N . THR A 1 93 ? -20.961 -3.735 -0.409 1.00 67.31 93 THR A N 1
ATOM 697 C CA . THR A 1 93 ? -19.928 -3.692 -1.464 1.00 67.31 93 THR A CA 1
ATOM 698 C C . THR A 1 93 ? -19.176 -5.009 -1.673 1.00 67.31 93 THR A C 1
ATOM 700 O O . THR A 1 93 ? -18.522 -5.170 -2.692 1.00 67.31 93 THR A O 1
ATOM 703 N N . LEU A 1 94 ? -19.220 -5.936 -0.710 1.00 56.56 94 LEU A N 1
ATOM 704 C CA . LEU A 1 94 ? -18.576 -7.258 -0.806 1.00 56.56 94 LEU A CA 1
ATOM 705 C C . LEU A 1 94 ? -19.485 -8.328 -1.434 1.00 56.56 94 LEU A C 1
ATOM 707 O O . LEU A 1 94 ? -19.004 -9.397 -1.799 1.00 56.56 94 LEU A O 1
ATOM 711 N N . LEU A 1 95 ? -20.790 -8.056 -1.511 1.00 57.25 95 LEU A N 1
ATOM 712 C CA . LEU A 1 95 ? -21.821 -8.946 -2.060 1.00 57.25 95 LEU A CA 1
ATOM 713 C C . LEU A 1 95 ? -22.228 -8.594 -3.504 1.00 57.25 95 LEU A C 1
ATOM 715 O O . LEU A 1 95 ? -23.021 -9.326 -4.094 1.00 57.25 95 LEU A O 1
ATOM 71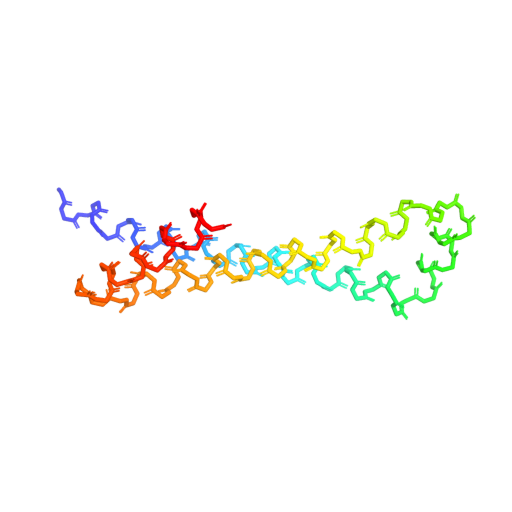9 N N . SER A 1 96 ? -21.701 -7.495 -4.051 1.00 49.94 96 SER A N 1
ATOM 720 C CA . SER A 1 96 ? -21.877 -7.038 -5.438 1.00 49.94 96 SER A CA 1
ATOM 721 C C . SER A 1 96 ? -20.649 -7.341 -6.283 1.00 49.94 96 SER A C 1
ATOM 723 O O . SER A 1 96 ? -20.826 -7.813 -7.424 1.00 49.94 96 SER A O 1
#

Sequence (96 aa):
MARASRVYPALLLHINLLLVLFAGAMLATAARLKWDPSAYIPARELLPAEYRSAACVLPAAGLALLLLAHLALTALSCRPPTRRVLLVVVQNTLLS

pLDDT: mean 77.96, std 11.14, range [45.69, 93.81]

Foldseek 3Di:
DVVVVVVVVVVLVVVLVVLLVVLVVLVVVLVCCVPPCVNVVCCCVVPVPVSVVSNPCSNVSSVVSNVVSVVSVCCVVDDPVVVVVSVVVVVVVVVD

Secondary structure (DSSP, 8-state):
-TTHHHHHHHHHHHHHHHHHHHHHHHHHHHHHHHH-HHHHHHHHHH-HHHHHHHHHHHHHHHHHHHHHHHHHHHHHHS-HHHHHHHHHHHHHHH--

Organism: NCBI:txid151541